Protein AF-A0A3N5GLR6-F1 (afdb_monomer)

Sequence (73 aa):
MTDKAWRADVALLDEMHRSLMGAVEKLSARELHQTPRGSKVSNVKLLSGVAAHDLYHAGQIQLLKRLSPRHSA

Foldseek 3Di:
DDPVVVVVVVVVVVVVVVVVVVVVVPDDPVQQQDQDVPGPHGNVVVVVVVVVVVVVVVVVVVVVVVPDDPPDD

Secondary structure (DSSP, 8-state):
--HHHHHHHHHHHHHHHHHHHHHHTT--HHHHT---TT-SS-HHHHHHHHHHHHHHHHHHHHHHHHHS-----

Structure (mmCIF, N/CA/C/O backbone):
data_AF-A0A3N5GLR6-F1
#
_entry.id   AF-A0A3N5GLR6-F1
#
loop_
_atom_site.group_PDB
_atom_site.id
_atom_site.type_symbol
_atom_site.label_atom_id
_atom_site.label_alt_id
_atom_site.label_comp_id
_atom_site.label_asym_id
_atom_site.label_entity_id
_atom_site.label_seq_id
_atom_site.pdbx_PDB_ins_code
_atom_site.Cartn_x
_atom_site.Cartn_y
_atom_site.Cartn_z
_atom_site.occupancy
_atom_site.B_iso_or_equiv
_atom_site.auth_seq_id
_atom_site.auth_comp_id
_atom_site.auth_asym_id
_atom_site.auth_atom_id
_atom_site.pdbx_PDB_model_num
ATOM 1 N N . MET A 1 1 ? 14.963 8.538 -14.798 1.00 66.50 1 MET A N 1
ATOM 2 C CA . MET A 1 1 ? 15.130 7.432 -13.828 1.00 66.50 1 MET A CA 1
ATOM 3 C C . MET A 1 1 ? 16.154 6.458 -14.371 1.00 66.50 1 MET A C 1
ATOM 5 O O . MET A 1 1 ? 16.137 6.205 -15.567 1.00 66.50 1 MET A O 1
ATOM 9 N N . THR A 1 2 ? 17.039 5.936 -13.525 1.00 92.12 2 THR A N 1
ATOM 10 C CA . THR A 1 2 ? 17.914 4.813 -13.893 1.00 92.12 2 THR A CA 1
ATOM 11 C C . THR A 1 2 ? 17.208 3.493 -13.581 1.00 92.12 2 THR A C 1
ATOM 13 O O . THR A 1 2 ? 16.349 3.453 -12.699 1.00 92.12 2 THR A O 1
ATOM 16 N N . ASP A 1 3 ? 17.587 2.406 -14.257 1.00 94.38 3 ASP A N 1
ATOM 17 C CA . ASP A 1 3 ? 17.054 1.062 -13.970 1.00 94.38 3 ASP A CA 1
ATOM 18 C C . ASP A 1 3 ? 17.285 0.660 -12.499 1.00 94.38 3 ASP A C 1
ATOM 20 O O . ASP A 1 3 ? 16.414 0.086 -11.851 1.00 94.38 3 ASP A O 1
ATOM 24 N N . LYS A 1 4 ? 18.425 1.064 -11.921 1.00 96.12 4 LYS A N 1
ATOM 25 C CA . LYS A 1 4 ? 18.738 0.850 -10.501 1.00 96.12 4 LYS A CA 1
ATOM 26 C C . LYS A 1 4 ? 17.754 1.559 -9.565 1.00 96.12 4 LYS A C 1
ATOM 28 O O . LYS A 1 4 ? 17.294 0.938 -8.613 1.00 96.12 4 LYS A O 1
ATOM 33 N N . ALA A 1 5 ? 17.450 2.836 -9.815 1.00 96.81 5 ALA A N 1
ATOM 34 C CA . ALA A 1 5 ? 16.503 3.590 -8.991 1.00 96.81 5 ALA A CA 1
ATOM 35 C C . ALA A 1 5 ? 15.097 2.979 -9.076 1.00 96.81 5 ALA A C 1
ATOM 37 O O . ALA A 1 5 ? 14.466 2.748 -8.055 1.00 96.81 5 ALA A O 1
ATOM 38 N N . TRP A 1 6 ? 14.668 2.599 -10.283 1.00 95.50 6 TRP A N 1
ATOM 39 C CA . TRP A 1 6 ? 13.391 1.917 -10.493 1.00 95.50 6 TRP A CA 1
ATOM 40 C C . TRP A 1 6 ? 13.287 0.598 -9.717 1.00 95.50 6 TRP A C 1
ATOM 42 O O . TRP A 1 6 ? 12.302 0.356 -9.026 1.00 95.50 6 TRP A O 1
ATOM 52 N N . ARG A 1 7 ? 14.316 -0.255 -9.785 1.00 97.06 7 ARG A N 1
ATOM 53 C CA . ARG A 1 7 ? 14.338 -1.514 -9.024 1.00 97.06 7 ARG A CA 1
ATOM 54 C C . ARG A 1 7 ? 14.312 -1.286 -7.516 1.00 97.06 7 ARG A C 1
ATOM 56 O O . ARG A 1 7 ? 13.687 -2.074 -6.815 1.00 97.06 7 ARG A O 1
ATOM 63 N N . ALA A 1 8 ? 14.978 -0.237 -7.032 1.00 97.75 8 ALA A N 1
ATOM 64 C CA . ALA A 1 8 ? 14.947 0.126 -5.620 1.00 97.75 8 ALA A CA 1
ATOM 65 C C . ALA A 1 8 ? 13.534 0.534 -5.178 1.00 97.75 8 ALA A C 1
ATOM 67 O O . ALA A 1 8 ? 13.067 0.048 -4.153 1.00 97.75 8 ALA A O 1
ATOM 68 N N . ASP A 1 9 ? 12.827 1.331 -5.982 1.00 97.00 9 ASP A N 1
ATOM 69 C CA . ASP A 1 9 ? 11.447 1.731 -5.684 1.00 97.00 9 ASP A CA 1
ATOM 70 C C . ASP A 1 9 ? 10.490 0.527 -5.677 1.00 97.00 9 ASP A C 1
ATOM 72 O O . ASP A 1 9 ? 9.645 0.403 -4.791 1.00 97.00 9 ASP A O 1
ATOM 76 N N . VAL A 1 10 ? 10.650 -0.410 -6.620 1.00 96.62 10 VAL A N 1
ATOM 77 C CA . VAL A 1 10 ? 9.859 -1.654 -6.644 1.00 96.62 10 VAL A CA 1
ATOM 78 C C . VAL A 1 10 ? 10.147 -2.525 -5.417 1.00 96.62 10 VAL A C 1
ATOM 80 O O . VAL A 1 10 ? 9.216 -3.075 -4.831 1.00 96.62 10 VAL A O 1
ATOM 83 N N . ALA A 1 11 ? 11.413 -2.646 -5.012 1.00 97.94 11 ALA A N 1
ATOM 84 C CA . ALA A 1 11 ? 11.786 -3.401 -3.818 1.00 97.94 11 ALA A CA 1
ATOM 85 C C . ALA A 1 11 ? 11.217 -2.765 -2.540 1.00 97.94 11 ALA A C 1
ATOM 87 O O . ALA A 1 11 ? 10.689 -3.476 -1.688 1.00 97.94 11 ALA A O 1
ATOM 88 N N . LEU A 1 12 ? 11.260 -1.432 -2.439 1.00 97.88 12 LEU A N 1
ATOM 89 C CA . LEU A 1 12 ? 10.666 -0.695 -1.326 1.00 97.88 12 LEU A CA 1
ATOM 90 C C . LEU A 1 12 ? 9.151 -0.924 -1.250 1.00 97.88 12 LEU A C 1
ATOM 92 O O . LEU A 1 12 ? 8.615 -1.130 -0.165 1.00 97.88 12 LEU A O 1
ATOM 96 N N . LEU A 1 13 ? 8.455 -0.921 -2.390 1.00 96.44 13 LEU A N 1
ATOM 97 C CA . LEU A 1 13 ? 7.016 -1.186 -2.425 1.00 96.44 13 LEU A CA 1
ATOM 98 C C . LEU A 1 13 ? 6.677 -2.586 -1.885 1.00 96.44 13 LEU A C 1
ATOM 100 O O . LEU A 1 13 ? 5.749 -2.724 -1.086 1.00 96.44 13 LEU A O 1
ATOM 104 N N . ASP A 1 14 ? 7.439 -3.609 -2.279 1.00 97.62 14 ASP A N 1
ATOM 105 C CA . ASP A 1 14 ? 7.265 -4.980 -1.777 1.00 97.62 14 ASP A CA 1
ATOM 106 C C . ASP A 1 14 ? 7.543 -5.075 -0.266 1.00 97.62 14 ASP A C 1
ATOM 108 O O . ASP A 1 14 ? 6.779 -5.694 0.477 1.00 97.62 14 ASP A O 1
ATOM 112 N N . GLU A 1 15 ? 8.584 -4.397 0.223 1.00 98.50 15 GLU A N 1
ATOM 113 C CA . GLU A 1 15 ? 8.888 -4.321 1.655 1.00 98.50 15 GLU A CA 1
ATOM 114 C C . GLU A 1 15 ? 7.747 -3.671 2.451 1.00 98.50 15 GLU A C 1
ATOM 116 O O . GLU A 1 15 ? 7.316 -4.208 3.476 1.00 98.50 15 GLU A O 1
ATOM 121 N N . MET A 1 16 ? 7.211 -2.547 1.966 1.00 97.44 16 MET A N 1
ATOM 122 C CA . MET A 1 16 ? 6.092 -1.858 2.614 1.00 97.44 16 MET A CA 1
ATOM 123 C C . MET A 1 16 ? 4.835 -2.725 2.645 1.00 97.44 16 MET A C 1
ATOM 125 O O . MET A 1 16 ? 4.164 -2.783 3.677 1.00 97.44 16 MET A O 1
ATOM 129 N N . HIS A 1 17 ? 4.544 -3.452 1.561 1.00 96.69 17 HIS A N 1
ATOM 130 C CA . HIS A 1 17 ? 3.427 -4.391 1.527 1.00 96.69 17 HIS A CA 1
ATOM 131 C C . HIS A 1 17 ? 3.592 -5.502 2.574 1.00 96.69 17 HIS A C 1
ATOM 133 O O . HIS A 1 17 ? 2.682 -5.742 3.367 1.00 96.69 17 HIS A O 1
ATOM 139 N N . ARG A 1 18 ? 4.768 -6.137 2.649 1.00 98.25 18 ARG A N 1
ATOM 140 C CA . ARG A 1 18 ? 5.047 -7.187 3.646 1.00 98.25 18 ARG A CA 1
ATOM 141 C C . ARG A 1 18 ? 4.969 -6.666 5.080 1.00 98.25 18 ARG A C 1
ATOM 143 O O . ARG A 1 18 ? 4.413 -7.341 5.943 1.00 98.25 18 ARG A O 1
ATOM 150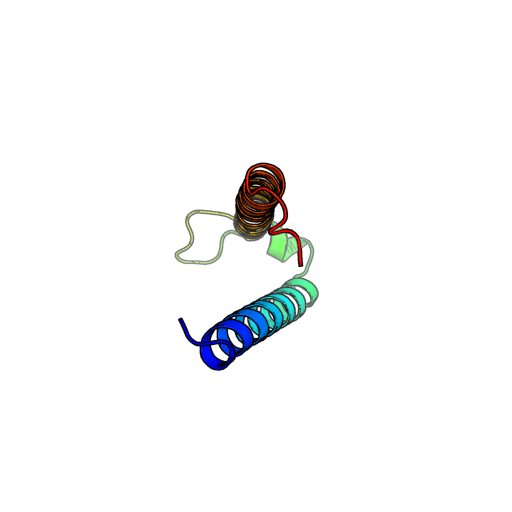 N N . SER A 1 19 ? 5.494 -5.468 5.331 1.00 98.25 19 SER A N 1
ATOM 151 C CA . SER A 1 19 ? 5.423 -4.810 6.640 1.00 98.25 19 SER A CA 1
ATOM 152 C C . SER A 1 19 ? 3.973 -4.543 7.056 1.00 98.25 19 SER A C 1
ATOM 154 O O . SER A 1 19 ? 3.575 -4.876 8.175 1.00 98.25 19 SER A O 1
ATOM 156 N N . LEU A 1 20 ? 3.152 -4.030 6.131 1.00 96.88 20 LEU A N 1
ATOM 157 C CA . LEU A 1 20 ? 1.722 -3.838 6.357 1.00 96.88 20 LEU A CA 1
ATOM 158 C C . LEU A 1 20 ? 1.024 -5.166 6.661 1.00 96.88 20 LEU A C 1
ATOM 160 O O . LEU A 1 20 ? 0.300 -5.249 7.650 1.00 96.88 20 LEU A O 1
ATOM 164 N N . MET A 1 21 ? 1.264 -6.209 5.863 1.00 97.88 21 MET A N 1
ATOM 165 C CA . MET A 1 21 ? 0.665 -7.528 6.086 1.00 97.88 21 MET A CA 1
ATOM 166 C C . MET A 1 21 ? 1.040 -8.095 7.459 1.00 97.88 21 MET A C 1
ATOM 168 O O . MET A 1 21 ? 0.157 -8.511 8.204 1.00 97.88 21 MET A O 1
ATOM 172 N N . GLY A 1 22 ? 2.310 -7.995 7.859 1.00 98.19 22 GLY A N 1
ATOM 173 C CA . GLY A 1 22 ? 2.756 -8.419 9.189 1.00 98.19 22 GLY A CA 1
ATOM 174 C C . GLY A 1 22 ? 2.151 -7.609 10.346 1.00 98.19 22 GLY A C 1
ATOM 175 O O . GLY A 1 22 ? 2.090 -8.100 11.474 1.00 98.19 22 GLY A O 1
ATOM 176 N N . ALA A 1 23 ? 1.702 -6.373 10.105 1.00 96.31 23 ALA A N 1
ATOM 177 C CA . ALA A 1 23 ? 0.930 -5.598 11.076 1.00 96.31 23 ALA A CA 1
ATOM 178 C C . ALA A 1 23 ? -0.551 -6.015 11.095 1.00 96.31 23 ALA A C 1
ATOM 180 O O . ALA A 1 23 ? -1.129 -6.152 12.172 1.00 96.31 23 ALA A O 1
ATOM 181 N N . VAL A 1 24 ? -1.152 -6.255 9.926 1.00 96.50 24 VAL A N 1
ATOM 182 C CA . VAL A 1 24 ? -2.551 -6.693 9.790 1.00 96.50 24 VAL A CA 1
ATOM 183 C C . VAL A 1 24 ? -2.773 -8.061 10.430 1.00 96.50 24 VAL A C 1
ATOM 185 O O . VAL A 1 24 ? -3.758 -8.238 11.139 1.00 96.50 24 VAL A O 1
ATOM 188 N N . GLU A 1 25 ? -1.843 -9.001 10.258 1.00 97.31 25 GLU A N 1
ATOM 189 C CA . GLU A 1 25 ? -1.903 -10.341 10.864 1.00 97.31 25 GLU A CA 1
ATOM 190 C C . GLU A 1 25 ? -1.959 -10.318 12.398 1.00 97.31 25 GLU A C 1
ATOM 192 O O . GLU A 1 25 ? -2.451 -11.259 13.019 1.00 97.31 25 GLU A O 1
ATOM 197 N N . LYS A 1 26 ? -1.475 -9.241 13.024 1.00 97.00 26 LYS A N 1
ATOM 198 C CA . LYS A 1 26 ? -1.472 -9.074 14.483 1.00 97.00 26 LYS A CA 1
ATOM 199 C C . LYS A 1 26 ? -2.751 -8.430 15.016 1.00 97.00 26 LYS A C 1
ATOM 201 O O . LYS A 1 26 ? -2.916 -8.369 16.231 1.00 97.00 26 LYS A O 1
ATOM 206 N N . LEU A 1 27 ? -3.637 -7.939 14.147 1.00 96.38 27 LEU A N 1
ATOM 207 C CA . LEU A 1 27 ? -4.895 -7.324 14.563 1.00 96.38 27 LEU A CA 1
ATOM 208 C C . LEU A 1 27 ? -5.934 -8.393 14.894 1.00 96.38 27 LEU A C 1
ATOM 210 O O . LEU A 1 27 ? -6.279 -9.241 14.072 1.00 96.38 27 LEU A O 1
ATOM 214 N N . SER A 1 28 ? -6.518 -8.296 16.082 1.00 96.69 28 SER A N 1
ATOM 215 C CA . SER A 1 28 ? -7.722 -9.047 16.416 1.0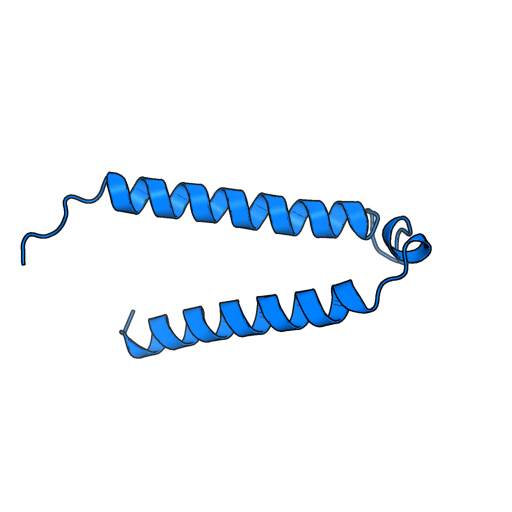0 96.69 28 SER A CA 1
ATOM 216 C C . SER A 1 28 ? -8.950 -8.494 15.685 1.00 96.69 28 SER A C 1
ATOM 218 O O . SER A 1 28 ? -9.030 -7.316 15.324 1.00 96.69 28 SER A O 1
ATOM 220 N N . ALA A 1 29 ? -9.989 -9.326 15.558 1.00 93.94 29 ALA A N 1
ATOM 221 C CA . ALA A 1 29 ? -11.275 -8.903 15.000 1.00 93.94 29 ALA A CA 1
ATOM 222 C C . ALA A 1 29 ? -11.873 -7.692 15.741 1.00 93.94 29 ALA A C 1
ATOM 224 O O . ALA A 1 29 ? -12.476 -6.813 15.129 1.00 93.94 29 ALA A O 1
ATOM 225 N N . ARG A 1 30 ? -11.667 -7.602 17.062 1.00 96.19 30 ARG A N 1
ATOM 226 C CA . ARG A 1 30 ? -12.113 -6.450 17.854 1.00 96.19 30 ARG A CA 1
ATOM 227 C C . ARG A 1 30 ? -11.351 -5.182 17.472 1.00 96.19 30 ARG A C 1
ATOM 229 O O . ARG A 1 30 ? -11.967 -4.127 17.360 1.00 96.19 30 ARG A O 1
ATOM 236 N N . GLU A 1 31 ? -10.038 -5.272 17.283 1.00 96.88 31 GLU A N 1
ATOM 237 C CA . GLU A 1 31 ? -9.188 -4.130 16.923 1.00 96.88 31 GLU A CA 1
ATOM 238 C C . GLU A 1 31 ? -9.457 -3.621 15.507 1.00 96.88 31 GLU A C 1
ATOM 240 O O . GLU A 1 31 ? -9.349 -2.419 15.274 1.00 96.88 31 GLU A O 1
ATOM 245 N N . LEU A 1 32 ? -9.892 -4.478 14.576 1.00 96.00 32 LEU A N 1
ATOM 246 C CA . LEU A 1 32 ? -10.291 -4.046 13.229 1.00 96.00 32 LEU A CA 1
ATOM 247 C C . LEU A 1 32 ? -11.399 -2.985 13.257 1.00 96.00 32 LEU A C 1
ATOM 249 O O . LEU A 1 32 ? -11.376 -2.032 12.477 1.00 96.00 32 LEU A O 1
ATOM 253 N N . HIS A 1 33 ? -12.352 -3.107 14.177 1.00 96.94 33 HIS A N 1
ATOM 254 C CA . HIS A 1 33 ? -13.469 -2.167 14.283 1.00 96.94 33 HIS A CA 1
ATOM 255 C C . HIS A 1 33 ? -13.176 -0.958 15.181 1.00 96.94 33 HIS A C 1
ATOM 257 O O . HIS A 1 33 ? -13.997 -0.044 15.254 1.00 96.94 33 HIS A O 1
ATOM 263 N N . GLN A 1 34 ? -12.015 -0.911 15.839 1.00 97.25 34 GLN A N 1
ATOM 264 C CA . GLN A 1 34 ? -11.629 0.224 16.674 1.00 97.25 34 GLN A CA 1
ATOM 265 C C . GLN A 1 34 ? -11.156 1.406 15.830 1.00 97.25 34 GLN A C 1
ATOM 267 O O . GLN A 1 34 ? -10.500 1.238 14.802 1.00 97.25 34 GLN A O 1
ATOM 272 N N . THR A 1 35 ? -11.455 2.609 16.316 1.00 97.88 35 THR A N 1
ATOM 273 C CA . THR A 1 35 ? -10.846 3.862 15.862 1.00 97.88 35 THR A CA 1
ATOM 274 C C . THR A 1 35 ? -9.734 4.222 16.845 1.00 97.88 35 THR A C 1
ATOM 276 O O . THR A 1 35 ? -10.043 4.601 17.979 1.00 97.88 35 THR A O 1
ATOM 279 N N . PRO A 1 36 ? -8.450 4.087 16.461 1.00 93.38 36 PRO A N 1
ATOM 280 C CA . PRO A 1 36 ? -7.336 4.437 17.333 1.00 93.38 36 PRO A CA 1
ATOM 281 C C . PRO A 1 36 ? -7.381 5.908 17.749 1.00 93.38 36 PRO A C 1
ATOM 283 O O . PRO A 1 36 ? -7.873 6.767 17.013 1.00 93.38 36 PRO A O 1
ATOM 286 N N . ARG A 1 37 ? -6.818 6.224 18.919 1.00 94.94 37 ARG A N 1
ATOM 287 C CA . ARG A 1 37 ? -6.722 7.607 19.402 1.00 94.94 37 ARG A CA 1
ATOM 288 C C . ARG A 1 37 ? -5.985 8.473 18.373 1.00 94.94 37 ARG A C 1
ATOM 290 O O . ARG A 1 37 ? -4.878 8.146 17.967 1.00 94.94 37 ARG A O 1
ATOM 297 N N . GLY A 1 38 ? -6.602 9.586 17.978 1.00 94.06 38 GLY A N 1
ATOM 298 C CA . GLY A 1 38 ? -6.061 10.501 16.965 1.00 94.06 38 GLY A CA 1
ATOM 299 C C . GLY A 1 38 ? -6.434 10.148 15.521 1.00 94.06 38 GLY A C 1
ATOM 300 O O . GLY A 1 38 ? -6.231 10.974 14.634 1.00 94.06 38 GLY A O 1
ATOM 301 N N . SER A 1 39 ? -7.039 8.982 15.275 1.00 94.50 39 SER A N 1
ATOM 302 C CA . SER A 1 39 ? -7.622 8.649 13.975 1.00 94.50 39 SER A CA 1
ATOM 303 C C . SER A 1 39 ? -9.058 9.163 13.864 1.00 94.50 39 SER A C 1
ATOM 305 O O . SER A 1 39 ? -9.805 9.211 14.841 1.00 94.50 39 SER A O 1
ATOM 307 N N . LYS A 1 40 ? -9.466 9.507 12.639 1.00 96.88 40 LYS A N 1
ATOM 308 C CA . LYS A 1 40 ? -10.866 9.806 12.289 1.00 96.88 40 LYS A CA 1
ATOM 309 C C . LYS A 1 40 ? -11.617 8.581 11.754 1.00 96.88 40 LYS A C 1
ATOM 311 O O . LYS A 1 40 ? -12.818 8.660 11.511 1.00 96.88 40 LYS A O 1
ATOM 316 N N . VAL A 1 41 ? -10.916 7.473 11.515 1.00 97.62 41 VAL A N 1
ATOM 317 C CA . VAL A 1 41 ? -11.456 6.261 10.886 1.00 97.62 41 VAL A CA 1
ATOM 318 C C . VAL A 1 41 ? -11.009 5.006 11.630 1.00 97.62 41 VAL A C 1
ATOM 320 O O . VAL A 1 41 ? -9.930 4.976 12.225 1.00 97.62 41 VAL A O 1
ATOM 323 N N . SER A 1 42 ? -11.837 3.964 11.581 1.00 97.88 42 SER A N 1
ATOM 324 C CA . SER A 1 42 ? -11.486 2.661 12.139 1.00 97.88 42 SER A CA 1
ATOM 325 C C . SER A 1 42 ? -10.366 1.988 11.349 1.00 97.88 42 SER A C 1
ATOM 327 O O . SER A 1 42 ? -10.158 2.294 10.171 1.00 97.88 42 SER A O 1
ATOM 329 N N . ASN A 1 43 ? -9.682 1.029 11.974 1.00 97.44 43 ASN A N 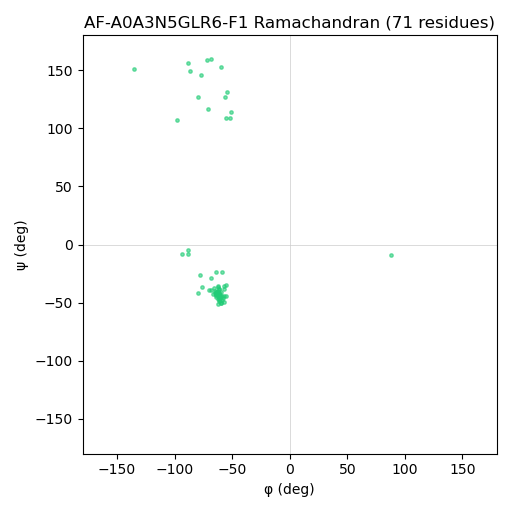1
ATOM 330 C CA . ASN A 1 43 ? -8.628 0.249 11.323 1.00 97.44 43 ASN A CA 1
ATOM 331 C C . ASN A 1 43 ? -9.136 -0.432 10.042 1.00 97.44 43 ASN A C 1
ATOM 333 O O . ASN A 1 43 ? -8.505 -0.316 8.998 1.00 97.44 43 ASN A O 1
ATOM 337 N N . VAL A 1 44 ? -10.323 -1.045 10.066 1.00 97.38 44 VAL A N 1
ATOM 338 C CA . VAL A 1 44 ? -10.917 -1.681 8.878 1.00 97.38 44 VAL A CA 1
ATOM 339 C C . VAL A 1 44 ? -11.180 -0.678 7.755 1.00 97.38 44 VAL A C 1
ATOM 341 O O . VAL A 1 44 ? -10.949 -0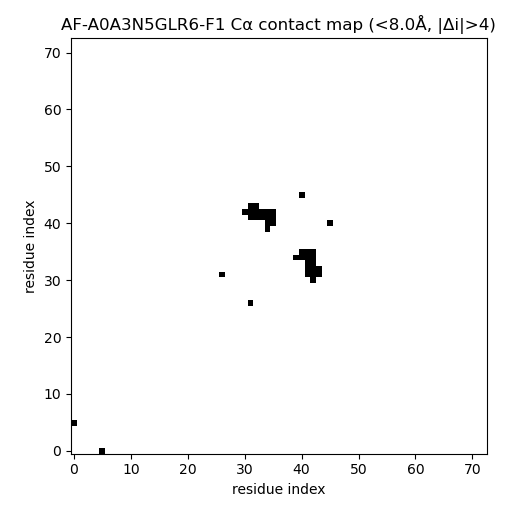.987 6.586 1.00 97.38 44 VAL A O 1
ATOM 344 N N . LYS A 1 45 ? -11.614 0.545 8.084 1.00 98.06 45 LYS A N 1
ATOM 345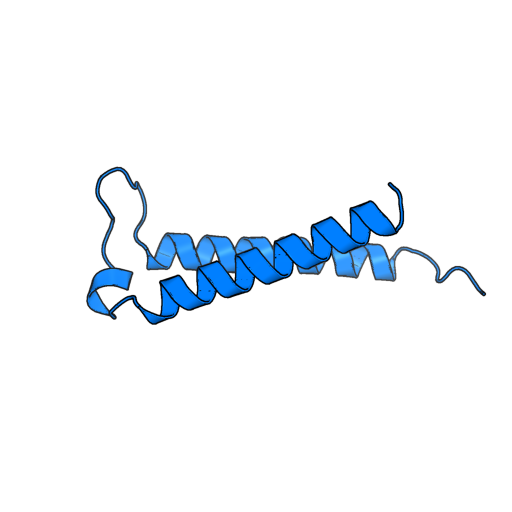 C CA . LYS A 1 45 ? -11.851 1.590 7.083 1.00 98.06 45 LYS A CA 1
ATOM 346 C C . LYS A 1 45 ? -10.538 2.098 6.492 1.00 98.06 45 LYS A C 1
ATOM 348 O O . LYS A 1 45 ? -10.474 2.316 5.285 1.00 98.06 45 LYS A O 1
ATOM 353 N N . LEU A 1 46 ? -9.5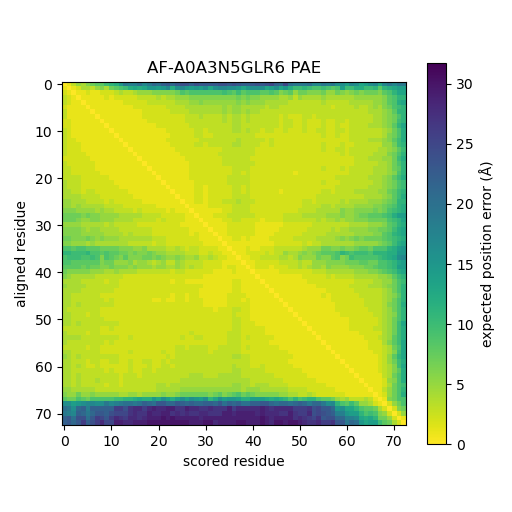02 2.245 7.317 1.00 96.88 46 LEU A N 1
ATOM 354 C CA . LEU A 1 46 ? -8.161 2.607 6.862 1.00 96.88 46 LEU A CA 1
ATOM 355 C C . LEU A 1 46 ? -7.587 1.539 5.920 1.00 96.88 46 LEU A C 1
ATOM 357 O O . LEU A 1 46 ? -7.193 1.868 4.806 1.00 96.88 46 LEU A O 1
ATOM 361 N N . LEU A 1 47 ? -7.614 0.267 6.327 1.00 97.00 47 LEU A N 1
ATOM 362 C CA . LEU A 1 47 ? -7.099 -0.856 5.535 1.00 97.00 47 LEU A CA 1
ATOM 363 C C . LEU A 1 47 ? -7.859 -1.035 4.218 1.00 97.00 47 LEU A C 1
ATOM 365 O O . LEU A 1 47 ? -7.247 -1.236 3.172 1.00 97.00 47 LEU A O 1
ATOM 369 N N . SER A 1 48 ? -9.186 -0.883 4.245 1.00 97.25 48 SER A N 1
ATOM 370 C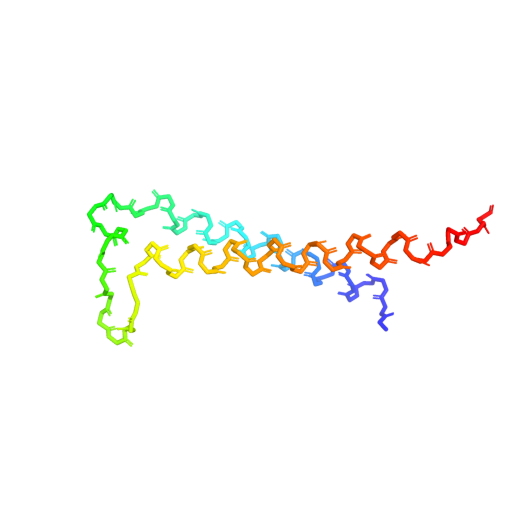 CA . SER A 1 48 ? -10.000 -0.898 3.022 1.00 97.25 48 SER A CA 1
ATOM 371 C C . SER A 1 48 ? -9.617 0.244 2.078 1.00 97.25 48 SER A C 1
ATOM 373 O O . SER A 1 48 ? -9.583 0.054 0.866 1.00 97.25 48 SER A O 1
ATOM 375 N N . GLY A 1 49 ? -9.304 1.424 2.625 1.00 97.25 49 GLY A N 1
ATOM 376 C CA . GLY A 1 49 ? -8.818 2.566 1.853 1.00 97.25 49 GLY A CA 1
ATOM 377 C C . GLY A 1 49 ? -7.470 2.298 1.184 1.00 97.25 49 GLY A C 1
ATOM 378 O O . GLY A 1 49 ? -7.326 2.599 0.003 1.00 97.25 49 GLY A O 1
ATOM 379 N N . VAL A 1 50 ? -6.522 1.683 1.900 1.00 96.50 50 VAL A N 1
ATOM 380 C CA . VAL A 1 50 ? -5.227 1.261 1.335 1.00 96.50 50 VAL A CA 1
ATOM 381 C C . VAL A 1 50 ? -5.440 0.278 0.180 1.00 96.50 50 VAL A C 1
ATOM 383 O O . VAL A 1 50 ? -4.966 0.522 -0.924 1.00 96.50 50 VAL A O 1
ATOM 386 N N . ALA A 1 51 ? -6.242 -0.771 0.386 1.00 96.62 51 ALA A N 1
ATOM 387 C CA . ALA A 1 51 ? -6.522 -1.759 -0.658 1.00 96.62 51 ALA A CA 1
ATOM 388 C C . ALA A 1 51 ? -7.209 -1.143 -1.893 1.00 96.62 51 ALA A C 1
ATOM 390 O O . ALA A 1 51 ? -6.863 -1.461 -3.032 1.00 96.62 51 ALA A O 1
ATOM 391 N N . ALA A 1 52 ? -8.171 -0.238 -1.684 1.00 98.19 52 ALA A N 1
ATOM 392 C CA . ALA A 1 52 ? -8.849 0.462 -2.773 1.00 98.19 52 ALA A CA 1
ATOM 393 C C . ALA A 1 52 ? -7.893 1.378 -3.555 1.00 98.19 52 ALA A C 1
ATOM 395 O O . ALA A 1 52 ? -7.965 1.441 -4.783 1.00 98.19 52 ALA A O 1
ATOM 396 N N . HIS A 1 53 ? -6.993 2.066 -2.855 1.00 97.19 53 HIS A N 1
ATOM 397 C CA . HIS A 1 53 ? -5.979 2.928 -3.453 1.00 97.19 53 HIS A CA 1
ATOM 398 C C . HIS A 1 53 ? -4.987 2.131 -4.316 1.00 97.19 53 HIS A C 1
ATOM 400 O O . HIS A 1 53 ? -4.727 2.506 -5.462 1.00 97.19 53 HIS A O 1
ATOM 406 N N . ASP A 1 54 ? -4.507 0.990 -3.818 1.00 95.69 54 ASP A N 1
ATOM 407 C CA . ASP A 1 54 ? -3.605 0.107 -4.565 1.00 95.69 54 ASP A CA 1
ATOM 408 C C . ASP A 1 54 ? -4.278 -0.442 -5.827 1.00 95.69 54 ASP A C 1
ATOM 410 O O . ASP A 1 54 ? -3.689 -0.424 -6.912 1.00 95.69 54 ASP A O 1
ATOM 414 N N . LEU A 1 55 ? -5.544 -0.863 -5.720 1.00 97.56 55 LEU A N 1
ATOM 415 C CA . LEU A 1 55 ? -6.323 -1.322 -6.869 1.00 97.56 55 LEU A CA 1
ATOM 416 C C . LEU A 1 55 ? -6.519 -0.211 -7.910 1.00 97.56 55 LEU A C 1
ATOM 418 O O . LEU A 1 55 ? -6.396 -0.464 -9.111 1.00 97.56 55 LEU A O 1
ATOM 422 N N . TYR A 1 56 ? -6.795 1.017 -7.465 1.00 98.25 56 TYR A N 1
ATOM 423 C CA . TYR A 1 56 ? -6.954 2.171 -8.348 1.00 98.25 56 TYR A CA 1
ATOM 424 C C . TYR A 1 56 ? -5.681 2.428 -9.167 1.00 98.25 56 TYR A C 1
ATOM 426 O O . TYR A 1 56 ? -5.737 2.497 -10.399 1.00 98.25 56 TYR A O 1
ATOM 434 N N . HIS A 1 57 ? -4.518 2.484 -8.513 1.00 96.94 57 HIS A N 1
ATOM 435 C CA . HIS A 1 57 ? -3.244 2.686 -9.206 1.00 96.94 57 HIS A CA 1
ATOM 436 C C . HIS A 1 57 ? -2.836 1.502 -10.077 1.00 96.94 57 HIS A C 1
ATOM 438 O O . HIS A 1 57 ? -2.362 1.704 -11.198 1.00 96.94 57 HIS A O 1
ATOM 444 N N . ALA A 1 58 ? -3.068 0.268 -9.626 1.00 96.31 58 ALA A N 1
ATOM 445 C CA . ALA A 1 58 ? -2.852 -0.912 -10.452 1.00 96.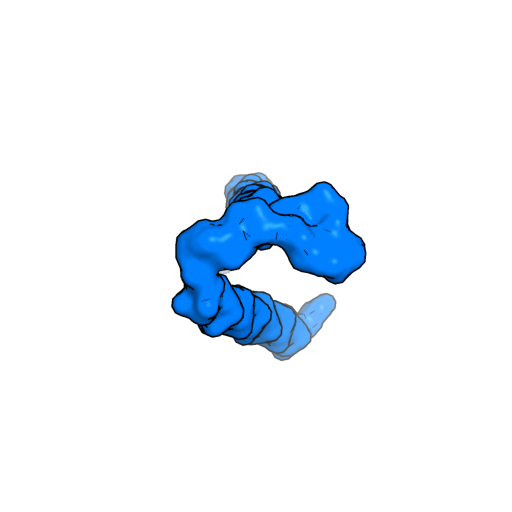31 58 ALA A CA 1
ATOM 446 C C . ALA A 1 58 ? -3.680 -0.831 -11.745 1.00 96.31 58 ALA A C 1
ATOM 448 O O . ALA A 1 58 ? -3.147 -1.060 -12.832 1.00 96.31 58 ALA A O 1
ATOM 449 N N . GLY A 1 59 ? -4.949 -0.422 -11.651 1.00 97.38 59 GLY A N 1
ATOM 450 C CA . GLY A 1 59 ? -5.810 -0.174 -12.806 1.00 97.38 59 GLY A CA 1
ATOM 451 C C . GLY A 1 59 ? -5.226 0.865 -13.766 1.00 97.38 59 GLY A C 1
ATOM 452 O O . GLY A 1 59 ? -5.108 0.594 -14.963 1.00 97.38 59 GLY A O 1
ATOM 453 N N . GLN A 1 60 ? -4.785 2.017 -13.251 1.00 97.75 60 GLN A N 1
ATOM 454 C CA . GLN A 1 60 ? -4.145 3.061 -14.061 1.00 97.75 60 GLN A CA 1
ATOM 455 C C . GLN A 1 60 ? -2.893 2.546 -14.787 1.00 97.75 60 GLN A C 1
ATOM 457 O O . GLN A 1 60 ? -2.751 2.754 -15.992 1.00 97.75 60 GLN A O 1
ATOM 462 N N . ILE A 1 61 ? -2.016 1.817 -14.091 1.00 95.56 61 ILE A N 1
ATOM 463 C CA . ILE A 1 61 ? -0.805 1.230 -14.683 1.00 95.56 61 ILE A CA 1
ATOM 464 C C . ILE A 1 61 ? -1.166 0.256 -15.810 1.00 95.56 61 ILE A C 1
ATOM 466 O O . ILE A 1 61 ? -0.540 0.276 -16.870 1.00 95.56 61 ILE A O 1
ATOM 470 N N . GLN A 1 62 ? -2.177 -0.595 -15.617 1.00 96.88 62 GLN A N 1
ATOM 471 C CA .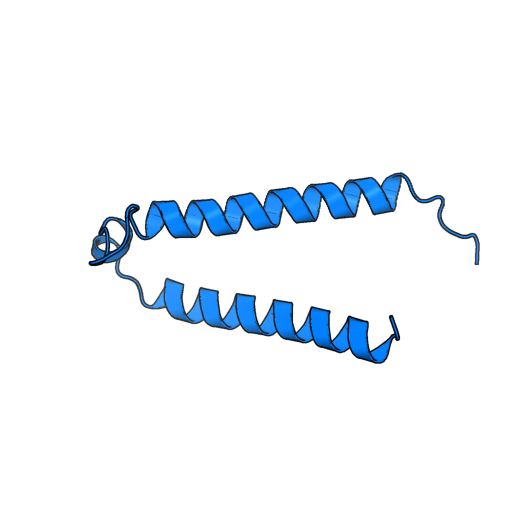 GLN A 1 62 ? -2.608 -1.538 -16.652 1.00 96.88 62 GLN A CA 1
ATOM 472 C C . GLN A 1 62 ? -3.194 -0.829 -17.876 1.00 96.88 62 GLN A C 1
ATOM 474 O O . GLN A 1 62 ? -2.929 -1.247 -19.004 1.00 96.88 62 GLN A O 1
ATOM 479 N N . LEU A 1 63 ? -3.940 0.262 -17.684 1.00 97.00 63 LEU A N 1
ATOM 480 C CA . LEU A 1 63 ? -4.410 1.091 -18.794 1.00 97.00 63 LEU A CA 1
ATOM 481 C C . LEU A 1 63 ? -3.234 1.692 -19.571 1.00 97.00 63 LEU A C 1
ATOM 483 O O . LEU A 1 63 ? -3.189 1.558 -20.791 1.00 97.00 63 LEU A O 1
ATOM 487 N N . LEU A 1 64 ? -2.239 2.259 -18.885 1.00 95.75 64 LEU A N 1
ATOM 488 C CA . LEU A 1 64 ? -1.038 2.806 -19.529 1.00 95.75 64 LEU A CA 1
ATOM 489 C C . LEU A 1 64 ? -0.264 1.745 -20.327 1.00 95.75 64 LEU A C 1
ATOM 491 O O . LEU A 1 64 ? 0.167 2.017 -21.449 1.00 95.75 64 LEU A O 1
ATOM 495 N N . LYS A 1 65 ? -0.133 0.523 -19.793 1.00 93.31 65 LYS A N 1
ATOM 496 C CA . LYS A 1 65 ? 0.497 -0.610 -20.496 1.00 93.31 65 LYS A CA 1
ATOM 497 C C . LYS A 1 65 ? -0.251 -1.008 -21.768 1.00 93.31 65 LYS A C 1
ATOM 499 O O . LYS A 1 65 ? 0.387 -1.407 -22.732 1.00 93.31 65 LYS A O 1
ATOM 504 N N . ARG A 1 66 ? -1.586 -0.923 -21.768 1.00 94.31 66 ARG A N 1
ATOM 505 C CA . ARG A 1 66 ? -2.427 -1.237 -22.938 1.00 94.31 66 ARG A CA 1
ATOM 506 C C . ARG A 1 66 ? -2.401 -0.134 -23.992 1.00 94.31 66 ARG A C 1
ATOM 508 O O . ARG A 1 66 ? -2.466 -0.438 -25.176 1.00 94.31 66 ARG A O 1
ATOM 515 N N . LEU A 1 67 ? -2.343 1.125 -23.556 1.00 95.00 67 LEU A N 1
ATOM 516 C CA . LEU A 1 67 ? -2.301 2.291 -24.440 1.00 95.00 67 LEU A CA 1
ATOM 517 C C . LEU A 1 67 ? -0.914 2.523 -25.041 1.00 95.00 67 LEU A C 1
ATOM 519 O O . LEU A 1 67 ? -0.814 3.094 -26.122 1.00 95.00 67 LEU A O 1
ATOM 523 N N . SER A 1 68 ? 0.147 2.079 -24.366 1.00 90.25 68 SER A N 1
ATOM 524 C CA . SER A 1 68 ? 1.487 2.073 -24.945 1.00 90.25 68 SER A CA 1
ATOM 525 C C . SER A 1 68 ? 1.553 0.989 -26.022 1.00 90.25 68 SER A C 1
ATOM 527 O O . SER A 1 68 ? 1.421 -0.193 -25.687 1.00 90.25 68 SER A O 1
ATOM 529 N N . PRO A 1 69 ? 1.780 1.334 -27.305 1.00 74.75 69 PRO A N 1
ATOM 530 C CA . PRO A 1 69 ? 2.125 0.335 -28.303 1.00 74.75 69 PRO A CA 1
ATOM 531 C C . PRO A 1 69 ? 3.335 -0.422 -27.763 1.00 74.75 69 PRO A C 1
ATOM 533 O O . PRO A 1 69 ? 4.286 0.208 -27.291 1.00 74.75 69 PRO A O 1
ATOM 536 N N . ARG A 1 70 ? 3.306 -1.761 -27.782 1.00 66.06 70 ARG A N 1
ATOM 537 C CA . ARG A 1 70 ? 4.523 -2.540 -27.533 1.00 66.06 70 ARG A CA 1
ATOM 538 C C . ARG A 1 70 ? 5.576 -1.962 -28.474 1.00 66.06 70 ARG A C 1
ATOM 540 O O . ARG A 1 70 ? 5.381 -2.043 -29.683 1.00 66.06 70 ARG A O 1
ATOM 547 N N . HIS A 1 71 ? 6.627 -1.338 -27.941 1.00 57.81 71 HIS A N 1
ATOM 548 C CA . HIS A 1 71 ? 7.809 -1.069 -28.746 1.00 57.81 71 HIS A CA 1
ATOM 549 C C . HIS A 1 71 ? 8.217 -2.435 -29.290 1.00 57.81 71 HIS A C 1
ATOM 551 O O . HIS A 1 71 ? 8.571 -3.320 -28.509 1.00 57.81 71 HIS A O 1
ATOM 557 N N . SER A 1 72 ? 8.024 -2.633 -30.595 1.00 43.25 72 SER A N 1
ATOM 558 C CA . SER A 1 72 ? 8.571 -3.766 -31.320 1.00 43.25 72 SER A CA 1
ATOM 559 C C . SER A 1 72 ? 10.062 -3.784 -31.009 1.00 43.25 72 SER A C 1
ATOM 561 O O . SER A 1 72 ? 10.775 -2.851 -31.379 1.00 43.25 72 SER A O 1
ATOM 563 N N . ALA A 1 73 ? 10.476 -4.775 -30.225 1.00 40.38 73 ALA A N 1
ATOM 564 C CA . ALA A 1 73 ? 11.858 -5.216 -30.210 1.00 40.38 73 ALA A CA 1
ATOM 565 C C . ALA A 1 73 ? 12.129 -5.971 -31.514 1.00 40.38 73 ALA A C 1
ATOM 567 O O . ALA A 1 73 ? 11.188 -6.656 -31.987 1.00 40.38 73 ALA A O 1
#

pLDDT: mean 93.37, std 11.24, range [40.38, 98.5]

Solvent-accessible surface area (backbone atoms only — not comparable to full-atom values): 4306 Å² total; per-residue (Å²): 136,53,75,67,58,53,52,50,53,53,51,51,50,53,50,53,51,54,54,50,50,65,52,56,75,71,54,48,80,72,54,33,69,35,56,54,91,94,52,96,52,26,46,49,57,51,52,50,49,52,54,51,51,52,52,52,52,51,50,52,53,52,51,51,61,69,71,43,73,77,76,81,125

Mean predicted aligned error: 4.79 Å

Radius of gyration: 17.13 Å; Cα contacts (8 Å, |Δi|>4): 19; chains: 1; bounding box: 32×21×51 Å